Protein AF-A0A2N2IQH6-F1 (afdb_monomer_lite)

Sequence (170 aa):
MDRREFLQVALLSTAALKVAACTDATCDPDVEDCSARYPFFVASGTCTACGKCVPQCGKKAFHLPGGTNVVSIDFTRCTRCGSCFLACEAAGYHAVMEMQVPDGYMYEIDQELCQKCLNCHKVCTAVPEKAIVQTNLQRTRIDQVKCSHCGECVELSFCPFGAIHENRPG

Radius of gyration: 21.1 Å; chains: 1; bounding box: 79×45×35 Å

Structure (mmCIF, N/CA/C/O backbone):
data_AF-A0A2N2IQH6-F1
#
_entry.id   AF-A0A2N2IQH6-F1
#
loop_
_atom_site.group_PDB
_atom_site.id
_atom_site.type_symbol
_atom_site.label_atom_id
_atom_site.label_alt_id
_atom_site.label_comp_id
_atom_site.label_asym_id
_atom_site.label_entity_id
_atom_site.label_seq_id
_atom_site.pdbx_PDB_ins_code
_atom_site.Cartn_x
_atom_site.Cartn_y
_atom_site.Cartn_z
_atom_site.occupancy
_atom_site.B_iso_or_equiv
_atom_site.auth_seq_id
_atom_site.auth_comp_id
_atom_site.auth_asym_id
_atom_site.auth_atom_id
_atom_site.pdbx_PDB_model_num
ATOM 1 N N . MET A 1 1 ? -63.051 -31.547 0.510 1.00 40.06 1 MET A N 1
ATOM 2 C CA . MET A 1 1 ? -61.626 -31.556 0.135 1.00 40.06 1 MET A CA 1
ATOM 3 C C . MET A 1 1 ? -61.265 -30.155 -0.336 1.00 40.06 1 MET A C 1
ATOM 5 O O . MET A 1 1 ? -61.785 -29.750 -1.360 1.00 40.06 1 MET A O 1
ATOM 9 N N . ASP A 1 2 ? -60.490 -29.324 0.345 1.00 36.31 2 ASP A N 1
ATOM 10 C CA . ASP A 1 2 ? -60.203 -29.170 1.772 1.00 36.31 2 ASP A CA 1
ATOM 11 C C . ASP A 1 2 ? -59.856 -27.680 1.979 1.00 36.31 2 ASP A C 1
ATOM 13 O O . ASP A 1 2 ? -59.409 -27.010 1.052 1.00 36.31 2 ASP A O 1
ATOM 17 N N . ARG A 1 3 ? -60.155 -27.132 3.158 1.00 43.94 3 ARG A N 1
ATOM 18 C CA . ARG A 1 3 ? -60.256 -25.685 3.444 1.00 43.94 3 ARG A CA 1
ATOM 19 C C . ARG A 1 3 ? -58.994 -25.164 4.141 1.00 43.94 3 ARG A C 1
ATOM 21 O O . ARG A 1 3 ? -59.063 -24.387 5.091 1.00 43.94 3 ARG A O 1
ATOM 28 N N . ARG A 1 4 ? -57.841 -25.651 3.698 1.00 47.44 4 ARG A N 1
ATOM 29 C CA . ARG A 1 4 ? -56.493 -25.326 4.180 1.00 47.44 4 ARG A CA 1
ATOM 30 C C . ARG A 1 4 ? -55.657 -24.992 2.942 1.00 47.44 4 ARG A C 1
ATOM 32 O O . ARG A 1 4 ? -56.017 -25.453 1.872 1.00 47.44 4 ARG A O 1
ATOM 39 N N . GLU A 1 5 ? -54.606 -24.188 3.083 1.00 42.75 5 GLU A N 1
ATOM 40 C CA . GLU A 1 5 ? -53.707 -23.673 2.018 1.00 42.75 5 GLU A CA 1
ATOM 41 C C . GLU A 1 5 ? -53.996 -22.242 1.489 1.00 42.75 5 GLU A C 1
ATOM 43 O O . GLU A 1 5 ? -53.271 -21.759 0.629 1.00 42.75 5 GLU A O 1
ATOM 48 N N . PHE A 1 6 ? -54.969 -21.488 2.028 1.00 39.66 6 PHE A N 1
ATOM 49 C CA . PHE A 1 6 ? -55.187 -20.059 1.672 1.00 39.66 6 PHE A CA 1
ATOM 50 C C . PHE A 1 6 ? -54.562 -19.041 2.651 1.00 39.66 6 PHE A C 1
ATOM 52 O O . PHE A 1 6 ? -54.898 -17.859 2.619 1.00 39.66 6 PHE A O 1
ATOM 59 N N . LEU A 1 7 ? -53.645 -19.466 3.526 1.00 38.88 7 LEU A N 1
ATOM 60 C CA . LEU A 1 7 ? -53.054 -18.603 4.558 1.00 38.88 7 LEU A CA 1
ATOM 61 C C . LEU A 1 7 ? -51.521 -18.611 4.521 1.00 38.88 7 LEU A C 1
ATOM 63 O O . LEU A 1 7 ? -50.880 -18.946 5.506 1.00 38.88 7 LEU A O 1
ATOM 67 N N . GLN A 1 8 ? -50.924 -18.250 3.383 1.00 39.00 8 GLN A N 1
ATOM 68 C CA . GLN A 1 8 ? -49.495 -17.905 3.314 1.00 39.00 8 GLN A CA 1
ATOM 69 C C . GLN A 1 8 ? -49.159 -17.028 2.092 1.00 39.00 8 GLN A C 1
ATOM 71 O O . GLN A 1 8 ? -48.117 -17.162 1.464 1.00 39.00 8 GLN A O 1
ATOM 76 N N . VAL A 1 9 ? -50.034 -16.074 1.756 1.00 40.19 9 VAL A N 1
ATOM 77 C CA . VAL A 1 9 ? -49.697 -14.971 0.835 1.00 40.19 9 VAL A CA 1
ATOM 78 C C . VAL A 1 9 ? -49.329 -13.751 1.680 1.00 40.19 9 VAL A C 1
ATOM 80 O O . VAL A 1 9 ? -50.118 -12.826 1.835 1.00 40.19 9 VAL A O 1
ATOM 83 N N . ALA A 1 10 ? -48.158 -13.791 2.318 1.00 40.50 10 ALA A N 1
ATOM 84 C CA . ALA A 1 10 ? -47.643 -12.675 3.116 1.00 40.50 10 ALA A CA 1
ATOM 85 C C . ALA A 1 10 ? -46.107 -12.664 3.197 1.00 40.50 10 ALA A C 1
ATOM 87 O O . ALA A 1 10 ? -45.560 -12.425 4.262 1.00 40.50 10 ALA A O 1
ATOM 88 N N . LEU A 1 11 ? -45.391 -12.942 2.104 1.00 37.47 11 LEU A N 1
ATOM 89 C CA . LEU A 1 11 ? -43.923 -12.831 2.068 1.00 37.47 11 LEU A CA 1
ATOM 90 C C . LEU A 1 11 ? -43.432 -12.381 0.681 1.00 37.47 11 LEU A C 1
ATOM 92 O O . LEU A 1 11 ? -42.623 -13.043 0.046 1.00 37.47 11 LEU A O 1
ATOM 96 N N . LEU A 1 12 ? -43.935 -11.250 0.184 1.00 43.25 12 LEU A N 1
ATOM 97 C CA . LEU A 1 12 ? -43.371 -10.582 -0.994 1.00 43.25 12 LEU A CA 1
ATOM 98 C C . LEU A 1 12 ? -43.363 -9.069 -0.780 1.00 43.25 12 LEU A C 1
ATOM 100 O O . LEU A 1 12 ? -44.239 -8.361 -1.266 1.00 43.25 12 LEU A O 1
ATOM 104 N N . SER A 1 13 ? -42.364 -8.598 -0.031 1.00 42.38 13 SER A N 1
ATOM 105 C CA . SER A 1 13 ? -41.792 -7.247 -0.162 1.00 42.38 13 SER A CA 1
ATOM 106 C C . SER A 1 13 ? -40.622 -7.025 0.804 1.00 42.38 13 SER A C 1
ATOM 108 O O . SER A 1 13 ? -40.520 -5.996 1.463 1.00 42.38 13 SER A O 1
ATOM 110 N N . THR A 1 14 ? -39.659 -7.948 0.851 1.00 41.50 14 THR A N 1
ATOM 111 C CA . THR A 1 14 ? -38.297 -7.561 1.239 1.00 41.50 14 THR A CA 1
ATOM 112 C C . THR A 1 14 ? -37.604 -6.977 0.013 1.00 41.50 14 THR A C 1
ATOM 114 O O . THR A 1 14 ? -36.778 -7.604 -0.644 1.00 41.50 14 THR A O 1
ATOM 117 N N . ALA A 1 15 ? -37.902 -5.709 -0.266 1.00 40.00 15 ALA A N 1
ATOM 118 C CA . ALA A 1 15 ? -36.989 -4.818 -0.978 1.00 40.00 15 ALA A CA 1
ATOM 119 C C . ALA A 1 15 ? -35.743 -4.533 -0.104 1.00 40.00 15 ALA A C 1
ATOM 121 O O . ALA A 1 15 ? -35.401 -3.391 0.172 1.00 40.00 15 ALA A O 1
ATOM 122 N N . ALA A 1 16 ? -35.091 -5.599 0.367 1.00 42.81 16 ALA A N 1
ATOM 123 C CA . ALA A 1 16 ? -33.827 -5.603 1.101 1.00 42.81 16 ALA A CA 1
ATOM 124 C C . ALA A 1 16 ? -32.709 -6.246 0.259 1.00 42.81 16 ALA A C 1
ATOM 126 O O . ALA A 1 16 ? -31.639 -6.585 0.755 1.00 42.81 16 ALA A O 1
ATOM 127 N N . LEU A 1 17 ? -32.950 -6.424 -1.039 1.00 39.78 17 LEU A N 1
ATOM 128 C CA . LEU A 1 17 ? -31.979 -6.972 -1.967 1.00 39.78 17 LEU A CA 1
ATOM 129 C C . LEU A 1 17 ? -31.119 -5.824 -2.516 1.00 39.78 17 LEU A C 1
ATOM 131 O O . LEU A 1 17 ? -31.460 -5.280 -3.563 1.00 39.78 17 LEU A O 1
ATOM 135 N N . LYS A 1 18 ? -30.063 -5.437 -1.773 1.00 37.62 18 LYS A N 1
ATOM 136 C CA . LYS A 1 18 ? -28.740 -4.967 -2.282 1.00 37.62 18 LYS A CA 1
ATOM 137 C C . LYS A 1 18 ? -27.859 -4.145 -1.325 1.00 37.62 18 LYS A C 1
ATOM 139 O O . LYS A 1 18 ? -26.838 -3.638 -1.773 1.00 37.62 18 LYS A O 1
ATOM 144 N N . VAL A 1 19 ? -28.148 -4.050 -0.027 1.00 37.28 19 VAL A N 1
ATOM 145 C CA . VAL A 1 19 ? -27.192 -3.423 0.914 1.00 37.28 19 VAL A CA 1
ATOM 146 C C . VAL A 1 19 ? -27.070 -4.246 2.193 1.00 37.28 19 VAL A C 1
ATOM 148 O O . VAL A 1 19 ? -27.442 -3.817 3.275 1.00 37.28 19 VAL A O 1
ATOM 151 N N . ALA A 1 20 ? -26.545 -5.458 2.050 1.00 42.62 20 ALA A N 1
ATOM 152 C CA . ALA A 1 20 ? -25.904 -6.179 3.145 1.00 42.62 20 ALA A CA 1
ATOM 153 C C . ALA A 1 20 ? -24.406 -6.271 2.824 1.00 42.62 20 ALA A C 1
ATOM 155 O O . ALA A 1 20 ? -23.847 -7.347 2.655 1.00 42.62 20 ALA A O 1
ATOM 156 N N . ALA A 1 21 ? -23.762 -5.116 2.645 1.00 40.97 21 ALA A N 1
ATOM 157 C CA . ALA A 1 21 ? -22.310 -5.045 2.644 1.00 40.97 21 ALA A CA 1
ATOM 158 C C . ALA A 1 21 ? -21.848 -5.193 4.102 1.00 40.97 21 ALA A C 1
ATOM 160 O O . ALA A 1 21 ? -21.793 -4.223 4.853 1.00 40.97 21 ALA A O 1
ATOM 161 N N . CYS A 1 22 ? -21.640 -6.453 4.494 1.00 47.06 2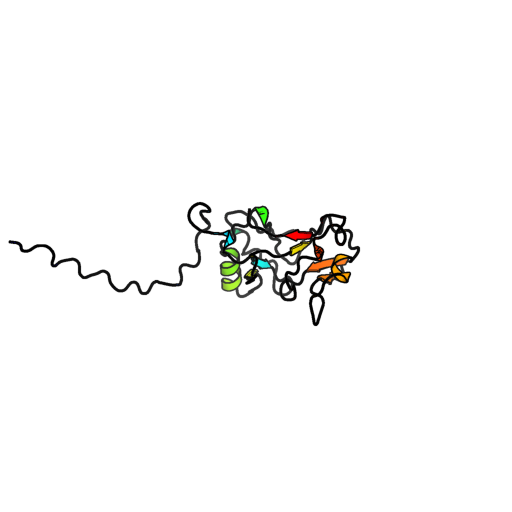2 CYS A N 1
ATOM 162 C CA . CYS A 1 22 ? -20.713 -6.918 5.526 1.00 47.06 22 CYS A CA 1
ATOM 163 C C . CYS A 1 22 ? -20.527 -5.999 6.752 1.00 47.06 22 CYS A C 1
ATOM 165 O O . CYS A 1 22 ? -19.499 -5.343 6.918 1.00 47.06 22 CYS A O 1
ATOM 167 N N . THR A 1 23 ? -21.496 -6.015 7.669 1.00 45.88 23 THR A N 1
ATOM 168 C CA . THR A 1 23 ? -21.323 -5.451 9.020 1.00 45.88 23 THR A CA 1
ATOM 169 C C . THR A 1 23 ? -20.577 -6.371 9.976 1.00 45.88 23 THR A C 1
ATOM 171 O O . THR A 1 23 ? -20.202 -5.928 11.061 1.00 45.88 23 THR A O 1
ATOM 174 N N . ASP A 1 24 ? -20.319 -7.623 9.607 1.00 47.91 24 ASP A N 1
ATOM 175 C CA . ASP A 1 24 ? -19.881 -8.592 10.599 1.00 47.91 24 ASP A CA 1
ATOM 176 C C . ASP A 1 24 ? -18.369 -8.810 10.538 1.00 47.91 24 ASP A C 1
ATOM 178 O O . ASP A 1 24 ? -17.772 -9.110 9.504 1.00 47.91 24 ASP A O 1
ATOM 182 N N . ALA A 1 25 ? -17.741 -8.703 11.709 1.00 49.84 25 ALA A N 1
ATOM 183 C CA . ALA A 1 25 ? -16.350 -9.056 11.990 1.00 49.84 25 ALA A CA 1
ATOM 184 C C . ALA A 1 25 ? -16.018 -10.550 11.735 1.00 49.84 25 ALA A C 1
ATOM 186 O O . ALA A 1 25 ? -14.934 -11.023 12.086 1.00 49.84 25 ALA A O 1
ATOM 187 N N . THR A 1 26 ? -16.944 -11.285 11.124 1.00 49.06 26 THR A N 1
ATOM 188 C CA . THR A 1 26 ? -16.908 -12.696 10.758 1.00 49.06 26 THR A CA 1
ATOM 189 C C . THR A 1 26 ? -17.047 -12.813 9.236 1.00 49.06 26 THR A C 1
ATOM 191 O O . THR A 1 26 ? -18.088 -13.217 8.733 1.00 49.06 26 THR A O 1
ATOM 194 N N . CYS A 1 27 ? -16.007 -12.439 8.479 1.00 54.06 27 CYS A N 1
ATOM 195 C CA . CYS A 1 27 ? -15.844 -13.025 7.138 1.00 54.06 27 CYS A CA 1
ATOM 196 C C . CYS A 1 27 ? -15.636 -14.523 7.396 1.00 54.06 27 CYS A C 1
ATOM 198 O O . CYS A 1 27 ? -14.652 -14.877 8.054 1.00 54.06 27 CYS A O 1
ATOM 200 N N . ASP A 1 28 ? -16.599 -15.350 6.997 1.00 51.56 28 ASP A N 1
ATOM 201 C CA . ASP A 1 28 ? -16.482 -16.804 7.022 1.00 51.56 28 ASP A CA 1
ATOM 202 C C . ASP A 1 28 ? -15.864 -17.238 5.680 1.00 51.56 28 ASP A C 1
ATOM 204 O O . ASP A 1 28 ? -16.551 -17.178 4.654 1.00 51.56 28 ASP A O 1
ATOM 208 N N . PRO A 1 29 ? -14.567 -17.602 5.653 1.00 50.66 29 PRO A N 1
ATOM 209 C CA . PRO A 1 29 ? -13.875 -17.966 4.420 1.00 50.66 29 PRO A CA 1
ATOM 210 C C . PRO A 1 29 ? -14.405 -19.268 3.798 1.00 50.66 29 PRO A C 1
ATOM 212 O O . PRO A 1 29 ? -14.090 -19.541 2.642 1.00 50.66 29 PRO A O 1
ATOM 215 N N . ASP A 1 30 ? -15.208 -20.052 4.530 1.00 46.78 30 ASP A N 1
ATOM 216 C CA . ASP A 1 30 ? -15.838 -21.280 4.035 1.00 46.78 30 ASP A CA 1
ATOM 217 C C . ASP A 1 30 ? -17.203 -21.016 3.361 1.00 46.78 30 ASP A C 1
ATOM 219 O O . ASP A 1 30 ? -17.755 -21.905 2.708 1.00 46.78 30 ASP A O 1
ATOM 223 N N . VAL A 1 31 ? -17.761 -19.802 3.499 1.00 48.94 31 VAL A N 1
ATOM 224 C CA . VAL A 1 31 ? -19.114 -19.443 3.022 1.00 48.94 31 VAL A CA 1
ATOM 225 C C . VAL A 1 31 ? -19.100 -18.295 2.009 1.00 48.94 31 VAL A C 1
ATOM 227 O O . VAL A 1 31 ? -19.931 -18.279 1.099 1.00 48.94 31 VAL A O 1
ATOM 230 N N . GLU A 1 32 ? -18.162 -17.351 2.113 1.00 54.12 32 GLU A N 1
ATOM 231 C CA . GLU A 1 32 ? -18.045 -16.222 1.186 1.00 54.12 32 GLU A CA 1
ATOM 232 C C . GLU A 1 32 ? -16.641 -16.117 0.589 1.00 54.12 32 GLU A C 1
ATOM 234 O O . GLU A 1 32 ? -15.632 -16.239 1.282 1.00 54.12 32 GLU A O 1
ATOM 239 N N . ASP A 1 33 ? -16.574 -15.798 -0.705 1.00 56.81 33 ASP A N 1
ATOM 240 C CA . ASP A 1 33 ? -15.311 -15.494 -1.368 1.00 56.81 33 ASP A CA 1
ATOM 241 C C . ASP A 1 33 ? -14.788 -14.115 -0.920 1.00 56.81 33 ASP A C 1
ATOM 243 O O . ASP A 1 33 ? -14.975 -13.092 -1.585 1.00 56.81 33 ASP A O 1
ATOM 247 N N . CYS A 1 34 ? -14.125 -14.069 0.240 1.00 55.53 34 CYS A N 1
ATOM 248 C CA . CYS A 1 34 ? -13.449 -12.865 0.732 1.00 55.53 34 CYS A CA 1
ATOM 249 C C . CYS A 1 34 ? -12.286 -12.444 -0.210 1.00 55.53 34 CYS A C 1
ATOM 251 O O . CYS A 1 34 ? -11.800 -11.315 -0.100 1.00 55.53 34 CYS A O 1
ATOM 253 N N . SER A 1 35 ? -11.860 -13.294 -1.163 1.00 53.94 35 SER A N 1
ATOM 254 C CA . SER A 1 35 ? -10.864 -12.959 -2.194 1.00 53.94 35 SER A CA 1
ATOM 255 C C . SER A 1 35 ? -11.452 -12.168 -3.371 1.00 53.94 35 SER A C 1
ATOM 257 O O . SER A 1 35 ? -10.738 -11.370 -3.978 1.00 53.94 35 SER A O 1
ATOM 259 N N . ALA A 1 36 ? -12.768 -12.254 -3.596 1.00 55.91 36 ALA A N 1
ATOM 260 C CA . ALA A 1 36 ? -13.504 -11.373 -4.506 1.00 55.91 36 ALA A CA 1
ATOM 261 C C . ALA A 1 36 ? -13.700 -9.948 -3.951 1.00 55.91 36 ALA A C 1
ATOM 263 O O . ALA A 1 36 ? -14.238 -9.080 -4.643 1.00 55.91 36 ALA A O 1
ATOM 264 N N . ARG A 1 37 ? -13.292 -9.686 -2.700 1.00 70.38 37 ARG A N 1
ATOM 265 C CA . ARG A 1 37 ? -13.403 -8.361 -2.080 1.00 70.38 37 ARG A CA 1
ATOM 266 C C . ARG A 1 37 ? -12.198 -7.489 -2.388 1.00 70.38 37 ARG A C 1
ATOM 268 O O . ARG A 1 37 ? -11.045 -7.935 -2.406 1.00 70.38 37 ARG A O 1
ATOM 275 N N . TYR A 1 38 ? -12.487 -6.208 -2.559 1.00 76.06 38 TYR A N 1
ATOM 276 C CA . TYR A 1 38 ? -11.496 -5.199 -2.869 1.00 76.06 38 TYR A CA 1
ATOM 277 C C . TYR A 1 38 ? -10.521 -4.990 -1.699 1.00 76.06 38 TYR A C 1
ATOM 279 O O . TYR A 1 38 ? -10.918 -5.000 -0.528 1.00 76.06 38 TYR A O 1
ATOM 287 N N . PRO A 1 39 ? -9.218 -4.834 -1.975 1.00 83.44 39 PRO A N 1
ATOM 288 C CA . PRO A 1 39 ? -8.256 -4.467 -0.955 1.00 83.44 39 PRO A CA 1
ATOM 289 C C . PRO A 1 39 ? -8.489 -3.029 -0.468 1.00 83.44 39 PRO A C 1
ATOM 291 O O . PRO A 1 39 ? -8.930 -2.153 -1.213 1.00 83.44 39 PRO A O 1
ATOM 294 N N . PHE A 1 40 ? -8.134 -2.784 0.793 1.00 87.00 40 PHE A N 1
ATOM 295 C CA . PHE A 1 40 ? -8.215 -1.465 1.419 1.00 87.00 40 PHE A CA 1
ATOM 296 C C . PHE A 1 40 ? -6.826 -0.862 1.579 1.00 87.00 40 PHE A C 1
ATOM 298 O O . PHE A 1 40 ? -5.889 -1.573 1.938 1.00 87.00 40 PHE A O 1
ATOM 305 N N . PHE A 1 41 ? -6.689 0.447 1.393 1.00 87.25 41 PHE A N 1
ATOM 306 C CA . PHE A 1 41 ? -5.467 1.165 1.754 1.00 87.25 41 PHE A CA 1
ATOM 307 C C . PHE A 1 41 ? -5.771 2.420 2.563 1.00 87.25 41 PHE A C 1
ATOM 309 O O . PHE A 1 41 ? -6.882 2.949 2.529 1.00 87.25 41 PHE A O 1
ATOM 316 N N . VAL A 1 42 ? -4.772 2.902 3.305 1.00 88.50 42 VAL A N 1
ATOM 317 C CA . VAL A 1 42 ? -4.884 4.145 4.075 1.00 88.50 42 VAL A CA 1
ATOM 318 C C . VAL A 1 42 ? -4.158 5.268 3.346 1.00 88.50 42 VAL A C 1
ATOM 320 O O . VAL A 1 42 ? -2.931 5.267 3.228 1.00 88.50 42 VAL A O 1
ATOM 323 N N . ALA A 1 43 ? -4.910 6.262 2.887 1.00 85.31 43 ALA A N 1
ATOM 324 C CA . ALA A 1 43 ? -4.366 7.466 2.288 1.00 85.31 43 ALA A CA 1
ATOM 325 C C . ALA A 1 43 ? -3.705 8.340 3.364 1.00 85.31 43 ALA A C 1
ATOM 327 O O . ALA A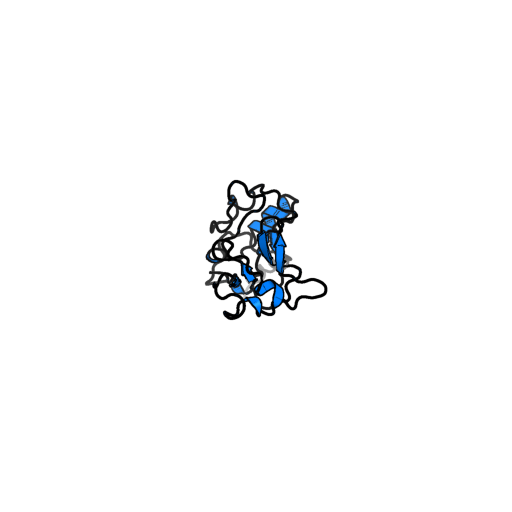 1 43 ? -4.365 8.942 4.212 1.00 85.31 43 ALA A O 1
ATOM 328 N N . SER A 1 44 ? -2.376 8.461 3.322 1.00 80.19 44 SER A N 1
ATOM 329 C CA . SER A 1 44 ? -1.633 9.256 4.310 1.00 80.19 44 SER A CA 1
ATOM 330 C C . SER A 1 44 ? -1.914 10.761 4.248 1.00 80.19 44 SER A C 1
ATOM 332 O O . SER A 1 44 ? -1.554 11.468 5.180 1.00 80.19 44 SER A O 1
ATOM 334 N N . GLY A 1 45 ? -2.502 11.260 3.155 1.00 80.44 45 GLY A N 1
ATOM 335 C CA . GLY A 1 45 ? -2.851 12.677 3.001 1.00 80.44 45 GLY A CA 1
ATOM 336 C C . GLY A 1 45 ? -4.126 13.090 3.743 1.00 80.44 45 GLY A C 1
ATOM 337 O O . GLY A 1 45 ? -4.245 14.244 4.138 1.00 80.44 45 GLY A O 1
ATOM 338 N N . THR A 1 46 ? -5.058 12.158 3.954 1.00 85.06 46 THR A N 1
ATOM 339 C CA . THR A 1 46 ? -6.351 12.405 4.619 1.00 85.06 46 THR A CA 1
ATOM 340 C C . THR A 1 46 ? -6.451 11.725 5.984 1.00 85.06 46 THR A C 1
ATOM 342 O O . THR A 1 46 ? -7.300 12.080 6.801 1.00 85.06 46 THR A O 1
ATOM 345 N N . CYS A 1 47 ? -5.575 10.758 6.273 1.00 89.44 47 CYS A N 1
ATOM 346 C CA . CYS A 1 47 ? -5.538 10.096 7.568 1.00 89.44 47 CYS A CA 1
ATOM 347 C C . CYS A 1 47 ? -5.095 11.061 8.675 1.00 89.44 47 CYS A C 1
ATOM 349 O O . CYS A 1 47 ? -4.025 11.658 8.619 1.00 89.44 47 CYS A O 1
ATOM 351 N N . THR A 1 48 ? -5.906 11.157 9.726 1.00 88.12 48 THR A N 1
ATOM 352 C CA . THR A 1 48 ? -5.631 11.972 10.918 1.00 88.12 48 THR A CA 1
ATOM 353 C C . THR A 1 48 ? -5.021 11.172 12.066 1.00 88.12 48 THR A C 1
ATOM 355 O O . THR A 1 48 ? -4.928 11.681 13.179 1.00 88.12 48 THR A O 1
ATOM 358 N N . ALA A 1 49 ? -4.662 9.902 11.837 1.00 88.50 49 ALA A N 1
ATOM 359 C CA . ALA A 1 49 ? -4.201 8.988 12.885 1.00 88.50 49 ALA A CA 1
ATOM 360 C C . ALA A 1 49 ? -5.165 8.867 14.091 1.00 88.50 49 ALA A C 1
ATOM 362 O O . ALA A 1 49 ? -4.752 8.505 15.188 1.00 88.50 49 ALA A O 1
ATOM 363 N N . CYS A 1 50 ? -6.473 9.106 13.904 1.00 89.31 50 CYS A N 1
ATOM 364 C CA . CYS A 1 50 ? -7.455 9.077 14.999 1.00 89.31 50 CYS A CA 1
ATOM 365 C C . CYS A 1 50 ? -7.680 7.687 15.625 1.00 89.31 50 CYS A C 1
ATOM 367 O O . CYS A 1 50 ? -8.334 7.577 16.659 1.00 89.31 50 CYS A O 1
ATOM 369 N N . GLY A 1 51 ? -7.207 6.617 14.978 1.00 87.75 51 GLY A N 1
ATOM 370 C CA . GLY A 1 51 ? -7.273 5.250 15.499 1.00 87.75 51 GLY A CA 1
ATOM 371 C C . GLY A 1 51 ? -8.667 4.610 15.520 1.00 87.75 51 GLY A C 1
ATOM 372 O O . GLY A 1 51 ? -8.782 3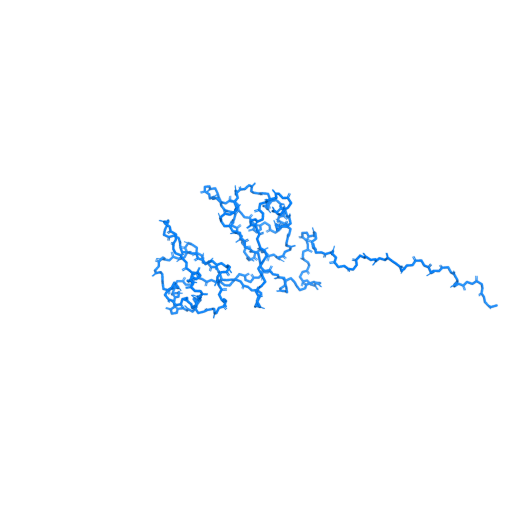.465 15.939 1.00 87.75 51 GLY A O 1
ATOM 373 N N . LYS A 1 52 ? -9.725 5.278 15.034 1.00 88.62 52 LYS A N 1
ATOM 374 C CA . LYS A 1 52 ? -11.110 4.757 15.074 1.00 88.62 52 LYS A CA 1
ATOM 375 C C . LYS A 1 52 ? -11.313 3.434 14.321 1.00 88.62 52 LYS A C 1
ATOM 377 O O . LYS A 1 52 ? -12.199 2.669 14.683 1.00 88.62 52 LYS A O 1
ATOM 382 N N . CYS A 1 53 ? -10.497 3.143 13.307 1.00 88.75 53 CYS A N 1
ATOM 383 C CA . CYS A 1 53 ? -10.543 1.880 12.562 1.00 88.75 53 CYS A CA 1
ATOM 384 C C . CYS A 1 53 ? -9.912 0.693 13.316 1.00 88.75 53 CYS A C 1
ATOM 386 O O . CYS A 1 53 ? -10.278 -0.449 13.052 1.00 88.75 53 CYS A O 1
ATOM 388 N N . VAL A 1 54 ? -9.008 0.944 14.271 1.00 88.88 54 VAL A N 1
ATOM 389 C CA . VAL A 1 54 ? -8.291 -0.094 15.032 1.00 88.88 54 VAL A CA 1
ATOM 390 C C . VAL A 1 54 ? -9.240 -0.986 15.849 1.00 88.88 54 VAL A C 1
ATOM 392 O O . VAL A 1 54 ? -9.192 -2.201 15.657 1.00 88.88 54 VAL A O 1
ATOM 395 N N . PRO A 1 55 ? -10.143 -0.454 16.704 1.00 87.88 55 PRO A N 1
ATOM 396 C CA . PRO A 1 55 ? -11.047 -1.294 17.497 1.00 87.88 55 PRO A CA 1
ATOM 397 C C . PRO A 1 55 ? -12.122 -2.002 16.661 1.00 87.88 55 PRO A C 1
ATOM 399 O O . PRO A 1 55 ? -12.709 -2.969 17.129 1.00 87.88 55 PRO A O 1
ATOM 402 N N . GLN A 1 56 ? -12.377 -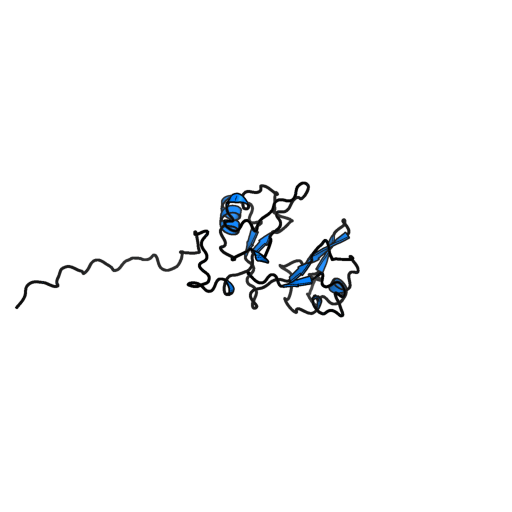1.540 15.434 1.00 86.62 56 GLN A N 1
ATOM 403 C CA . GLN A 1 56 ? -13.376 -2.129 14.534 1.00 86.62 56 GLN A CA 1
ATOM 404 C C . GLN A 1 56 ? -12.842 -3.364 13.801 1.00 86.62 56 GLN A C 1
ATOM 406 O O . GLN A 1 56 ? -13.608 -4.171 13.281 1.00 86.62 56 GLN A O 1
ATOM 411 N N . CYS A 1 57 ? -11.520 -3.535 13.749 1.00 86.44 57 CYS A N 1
ATOM 412 C CA . CYS A 1 57 ? -10.915 -4.684 13.100 1.00 86.44 57 CYS A CA 1
ATOM 413 C C . CYS A 1 57 ? -10.878 -5.891 14.051 1.00 86.44 57 CYS A C 1
ATOM 415 O O . CYS A 1 57 ? -9.956 -6.029 14.856 1.00 86.44 57 CYS A O 1
ATOM 417 N N . GLY A 1 58 ? -11.830 -6.819 13.908 1.00 80.94 58 GLY A N 1
ATOM 418 C CA . GLY A 1 58 ? -11.879 -8.052 14.713 1.00 80.94 58 GLY A CA 1
ATOM 419 C C . GLY A 1 58 ? -10.624 -8.933 14.599 1.00 80.94 58 GLY A C 1
ATOM 420 O O . GLY A 1 58 ? -10.240 -9.599 15.559 1.00 80.94 58 GLY A O 1
ATOM 421 N N . LYS A 1 59 ? -9.925 -8.883 13.457 1.00 85.06 59 LYS A N 1
ATOM 422 C CA . LYS A 1 59 ? -8.654 -9.596 13.216 1.00 85.06 59 LYS A CA 1
ATOM 423 C C . LYS A 1 59 ? -7.408 -8.820 13.662 1.00 85.06 59 LYS A C 1
ATOM 425 O O . LYS A 1 59 ? -6.294 -9.329 13.550 1.00 85.06 59 LYS A O 1
ATOM 430 N N . LYS A 1 60 ? -7.580 -7.599 14.188 1.00 86.12 60 LYS A N 1
ATOM 431 C CA . LYS A 1 60 ? -6.493 -6.721 14.657 1.00 86.12 60 LYS A CA 1
ATOM 432 C C . LYS A 1 60 ? -5.411 -6.480 13.590 1.00 86.12 60 LYS A C 1
ATOM 434 O O . LYS A 1 60 ? -4.222 -6.449 13.903 1.00 86.12 60 LYS A O 1
ATOM 439 N N . ALA A 1 61 ? -5.828 -6.345 12.330 1.00 87.25 61 ALA A N 1
ATOM 440 C CA . ALA A 1 61 ? -4.951 -6.045 11.200 1.00 87.25 61 ALA A CA 1
ATOM 441 C C . ALA A 1 61 ? -4.494 -4.576 11.184 1.00 87.25 61 ALA A C 1
ATOM 443 O O . ALA A 1 61 ? -3.421 -4.275 10.681 1.00 87.25 61 ALA A O 1
ATOM 444 N N . PHE A 1 62 ? -5.285 -3.656 11.741 1.00 87.69 62 PHE A N 1
ATOM 445 C CA . PHE A 1 62 ? -4.954 -2.231 11.774 1.00 87.69 62 PHE A CA 1
ATOM 446 C C . PHE A 1 62 ? -4.124 -1.893 13.012 1.00 87.69 62 PHE A C 1
ATOM 448 O O . PHE A 1 62 ? -4.546 -2.180 14.133 1.00 87.69 62 PHE A O 1
ATOM 455 N N . HIS A 1 63 ? -2.992 -1.219 12.812 1.00 87.50 63 HIS A N 1
ATOM 456 C CA . HIS A 1 63 ? -2.109 -0.755 13.881 1.00 87.50 63 HIS A CA 1
ATOM 457 C C . HIS A 1 63 ? -1.890 0.743 13.762 1.00 87.50 63 HIS A C 1
ATOM 459 O O . HIS A 1 63 ? -1.728 1.273 12.666 1.00 87.50 63 HIS A O 1
ATOM 465 N N . LEU A 1 64 ? -1.858 1.435 14.896 1.00 85.25 64 LEU A N 1
ATOM 466 C CA . LEU A 1 64 ? -1.463 2.836 14.950 1.00 85.25 64 LEU A CA 1
ATOM 467 C C . LEU A 1 64 ? -0.048 2.923 15.542 1.00 85.25 64 LEU A C 1
ATOM 469 O O . LEU A 1 64 ? 0.086 2.989 16.766 1.00 85.25 64 LEU A O 1
ATOM 473 N N . PRO A 1 65 ? 1.014 2.873 14.714 1.00 72.94 65 PRO A N 1
ATOM 474 C CA . PRO A 1 65 ? 2.371 2.980 15.221 1.00 72.94 65 PRO A CA 1
ATOM 475 C C . PRO A 1 65 ? 2.592 4.366 15.836 1.00 72.94 65 PRO A C 1
ATOM 477 O O . PRO A 1 65 ? 2.314 5.395 15.210 1.00 72.94 65 PRO A O 1
ATOM 480 N N . GLY A 1 66 ? 3.097 4.392 17.071 1.00 69.31 66 GLY A N 1
ATOM 481 C CA . GLY A 1 66 ? 3.405 5.630 17.785 1.00 69.31 66 GLY A CA 1
ATOM 482 C C . GLY A 1 66 ? 4.359 6.516 16.979 1.00 69.31 66 GLY A C 1
ATOM 483 O O . GLY A 1 66 ? 5.361 6.040 16.451 1.00 69.31 66 GLY A O 1
ATOM 484 N N . GLY A 1 67 ? 4.033 7.805 16.859 1.00 64.81 67 GLY A N 1
ATOM 485 C CA . GLY A 1 67 ? 4.842 8.770 16.104 1.00 64.81 67 GLY A CA 1
ATOM 486 C C . GLY A 1 67 ? 4.602 8.781 14.589 1.00 64.81 67 GLY A C 1
ATOM 487 O O . GLY A 1 67 ? 5.358 9.425 13.862 1.00 64.81 67 GLY A O 1
ATOM 488 N N . THR A 1 68 ? 3.564 8.101 14.092 1.00 68.56 68 THR A N 1
ATOM 489 C CA . THR A 1 68 ? 3.154 8.173 12.682 1.00 68.56 68 THR A CA 1
ATOM 490 C C . THR A 1 68 ? 1.797 8.858 12.522 1.00 68.56 68 THR A C 1
ATOM 492 O O . THR A 1 68 ? 0.924 8.749 13.376 1.00 68.56 68 THR A O 1
ATOM 495 N N . ASN A 1 69 ? 1.609 9.546 11.392 1.00 77.69 69 ASN A N 1
ATOM 496 C CA . ASN A 1 69 ? 0.343 10.209 11.050 1.00 77.69 69 ASN A CA 1
ATOM 497 C C . ASN A 1 69 ? -0.600 9.299 10.243 1.00 77.69 69 ASN A C 1
ATOM 499 O O . ASN A 1 69 ? -1.571 9.773 9.663 1.00 77.69 69 ASN A O 1
ATOM 503 N N . VAL A 1 70 ? -0.305 8.001 10.144 1.00 83.56 70 VAL A N 1
ATOM 504 C CA . VAL A 1 70 ? -1.082 7.067 9.327 1.00 83.56 70 VAL A CA 1
ATOM 505 C C . VAL A 1 70 ? -1.197 5.721 10.026 1.00 83.56 70 VAL A C 1
ATOM 507 O O . VAL A 1 70 ? -0.240 5.237 10.621 1.00 83.56 70 VAL A O 1
ATOM 510 N N . VAL A 1 71 ? -2.378 5.118 9.944 1.00 87.38 71 VAL A N 1
ATOM 511 C CA . VAL A 1 71 ? -2.622 3.756 10.428 1.00 87.38 71 VAL A CA 1
ATOM 512 C C . VAL A 1 71 ? -2.004 2.769 9.433 1.00 87.38 71 VAL A C 1
ATOM 514 O O . VAL A 1 71 ? -2.188 2.931 8.227 1.00 87.38 71 VAL A O 1
ATOM 517 N N . SER A 1 72 ? -1.271 1.765 9.913 1.00 85.25 72 SER A N 1
ATOM 518 C CA . SER A 1 72 ? -0.758 0.670 9.085 1.00 85.25 72 SER A CA 1
ATOM 519 C C . SER A 1 72 ? -1.735 -0.505 9.062 1.00 85.25 72 SER A C 1
ATOM 521 O O . SER A 1 72 ? -2.481 -0.729 10.018 1.00 85.25 72 SER A O 1
ATOM 523 N N . ILE A 1 73 ? -1.739 -1.249 7.957 1.00 86.88 73 ILE A N 1
ATOM 524 C CA . ILE A 1 73 ? -2.568 -2.440 7.766 1.00 86.88 73 ILE A CA 1
ATOM 525 C C . ILE A 1 73 ? -1.638 -3.640 7.628 1.00 86.88 73 ILE A C 1
ATOM 527 O O . ILE A 1 73 ? -0.698 -3.612 6.845 1.00 86.88 73 ILE A O 1
ATOM 531 N N . ASP A 1 74 ? -1.916 -4.694 8.382 1.00 85.81 74 ASP A N 1
ATOM 532 C CA . ASP A 1 74 ? -1.328 -6.012 8.193 1.00 85.81 74 ASP A CA 1
ATOM 533 C C . ASP A 1 74 ? -2.245 -6.852 7.300 1.00 85.81 74 ASP A C 1
ATOM 535 O O . ASP A 1 74 ? -3.284 -7.362 7.735 1.00 85.81 74 ASP A O 1
ATOM 539 N N . PHE A 1 75 ? -1.868 -6.977 6.032 1.00 79.31 75 PHE A N 1
ATOM 540 C CA . PHE A 1 75 ? -2.681 -7.658 5.029 1.00 79.31 75 PHE A CA 1
ATOM 541 C C . PHE A 1 75 ? -2.755 -9.169 5.220 1.00 79.31 75 PHE A C 1
ATOM 543 O O . PHE A 1 75 ? -3.767 -9.757 4.852 1.00 79.31 75 PHE A O 1
ATOM 550 N N . THR A 1 76 ? -1.777 -9.773 5.900 1.00 79.31 76 THR A N 1
ATOM 551 C CA . THR A 1 76 ? -1.792 -11.214 6.209 1.00 79.31 76 THR A CA 1
ATOM 552 C C . THR A 1 76 ? -2.929 -11.593 7.156 1.00 79.31 76 THR A C 1
ATOM 554 O O . THR A 1 76 ? -3.380 -12.731 7.176 1.00 79.31 76 THR A O 1
ATOM 557 N N . ARG A 1 77 ? -3.427 -10.628 7.940 1.00 82.44 77 ARG A N 1
ATOM 558 C CA . ARG A 1 77 ? -4.568 -10.803 8.852 1.00 82.44 77 ARG A CA 1
ATOM 559 C C . ARG A 1 77 ? -5.848 -10.148 8.345 1.00 82.44 77 ARG A C 1
ATOM 561 O O . ARG A 1 77 ? -6.890 -10.240 8.998 1.00 82.44 77 ARG A O 1
ATOM 568 N N . CYS A 1 78 ? -5.780 -9.428 7.231 1.00 84.25 78 CYS A N 1
ATOM 569 C CA . CYS A 1 78 ? -6.899 -8.664 6.713 1.00 84.25 78 CYS A CA 1
ATOM 570 C C . CYS A 1 78 ? -7.822 -9.566 5.889 1.00 84.25 78 CYS A C 1
ATOM 572 O O . CYS A 1 78 ? -7.501 -9.941 4.768 1.00 84.25 78 CYS A O 1
ATOM 574 N N . THR A 1 79 ? -9.021 -9.825 6.406 1.00 80.31 79 THR A N 1
ATOM 575 C CA . THR A 1 79 ? -10.078 -10.564 5.690 1.00 80.31 79 THR A CA 1
ATOM 576 C C . THR A 1 79 ? -10.901 -9.686 4.746 1.00 80.31 79 THR A C 1
ATOM 578 O O . THR A 1 79 ? -11.928 -10.121 4.235 1.00 80.31 79 THR A O 1
ATOM 581 N N . ARG A 1 80 ? -10.501 -8.420 4.556 1.00 82.94 80 ARG A N 1
ATOM 582 C CA . ARG A 1 80 ? -11.183 -7.450 3.680 1.00 82.94 80 ARG A CA 1
ATOM 583 C C . ARG A 1 80 ? -12.683 -7.309 3.979 1.00 82.94 80 ARG A C 1
ATOM 585 O O . ARG A 1 80 ? -13.507 -7.179 3.084 1.00 82.94 80 ARG A O 1
ATOM 592 N N . CYS A 1 81 ? -13.047 -7.304 5.262 1.00 81.06 81 CYS A N 1
ATOM 593 C CA . CYS A 1 81 ? -14.441 -7.179 5.703 1.00 81.06 81 CYS A CA 1
ATOM 594 C C . CYS A 1 81 ? -15.037 -5.767 5.558 1.00 81.06 81 CYS A C 1
ATOM 596 O O . CYS A 1 81 ? -16.239 -5.609 5.712 1.00 81.06 81 CYS A O 1
ATOM 598 N N . GLY A 1 82 ? -14.225 -4.730 5.325 1.00 82.62 82 GLY A N 1
ATOM 599 C CA . GLY A 1 82 ? -14.708 -3.357 5.129 1.00 82.62 82 GLY A CA 1
ATOM 600 C C . GLY A 1 82 ? -15.158 -2.607 6.391 1.00 82.62 82 GLY A C 1
ATOM 601 O O . GLY A 1 82 ? -15.416 -1.408 6.321 1.00 82.62 82 GLY A O 1
ATOM 602 N N . SER A 1 83 ? -15.170 -3.226 7.577 1.00 85.12 83 SER A N 1
ATOM 603 C CA . SER A 1 83 ? -15.581 -2.546 8.824 1.00 85.12 83 SER A CA 1
ATOM 604 C C . SER A 1 83 ? -14.731 -1.303 9.136 1.00 85.12 83 SER A C 1
ATOM 606 O O . SER A 1 83 ? -15.225 -0.297 9.642 1.00 85.12 83 SER A O 1
ATOM 608 N N . CYS A 1 84 ? -13.441 -1.346 8.795 1.00 88.12 84 CYS A N 1
ATOM 609 C CA . CYS A 1 84 ? -12.522 -0.214 8.919 1.00 88.12 84 CYS A CA 1
ATOM 610 C C . CYS A 1 84 ? -12.863 0.947 7.972 1.00 88.12 84 CYS A C 1
ATOM 612 O O . CYS A 1 84 ? -12.723 2.106 8.369 1.00 88.12 84 CYS A O 1
ATOM 614 N N . PHE A 1 85 ? -13.310 0.637 6.753 1.00 88.75 85 PHE A N 1
ATOM 615 C CA . PHE A 1 85 ? -13.744 1.601 5.748 1.00 88.75 85 PHE A CA 1
ATOM 616 C C . PHE A 1 85 ? -14.999 2.329 6.233 1.00 88.75 85 PHE A C 1
ATOM 618 O O . PHE A 1 85 ? -14.956 3.544 6.422 1.00 88.75 85 PHE A O 1
ATOM 625 N N . LEU A 1 86 ? -16.042 1.578 6.606 1.00 87.00 86 LEU A N 1
ATOM 626 C CA . LEU A 1 86 ? -17.296 2.131 7.133 1.00 87.00 86 LEU A CA 1
ATOM 627 C C . LEU A 1 86 ? -17.071 3.022 8.361 1.00 87.00 86 LEU A C 1
ATOM 629 O O . LEU A 1 86 ? -17.634 4.110 8.467 1.00 87.00 86 LEU A O 1
ATOM 633 N N . ALA A 1 87 ? -16.201 2.601 9.282 1.00 87.81 87 ALA A N 1
ATOM 634 C CA . ALA A 1 87 ? -15.868 3.395 10.461 1.00 87.81 87 ALA A CA 1
ATOM 635 C C . ALA A 1 87 ? -15.129 4.700 10.121 1.00 87.81 87 ALA A C 1
ATOM 637 O O . ALA A 1 87 ? -15.295 5.709 10.811 1.00 87.81 87 ALA A O 1
ATOM 638 N N . CYS A 1 88 ? -14.293 4.689 9.080 1.00 90.19 88 CYS A N 1
ATOM 639 C CA . CYS A 1 88 ? -13.567 5.871 8.629 1.00 90.19 88 CYS A CA 1
ATOM 640 C C . CYS A 1 88 ? -14.490 6.871 7.919 1.00 90.19 88 CYS A C 1
ATOM 642 O O . CYS A 1 88 ? -14.375 8.078 8.154 1.00 90.19 88 CYS A O 1
ATOM 644 N N . GLU A 1 89 ? -15.429 6.376 7.111 1.00 87.62 89 GLU A N 1
ATOM 645 C CA . GLU A 1 89 ? -16.455 7.189 6.452 1.00 87.62 89 GLU A CA 1
ATOM 646 C C . GLU A 1 89 ? -17.447 7.785 7.447 1.00 87.62 89 GLU A C 1
ATOM 648 O O . GLU A 1 89 ? -17.690 8.988 7.423 1.00 87.62 89 GLU A O 1
ATOM 653 N N . ALA A 1 90 ? -17.946 6.987 8.396 1.00 85.00 90 ALA A N 1
ATOM 654 C CA . ALA A 1 90 ? -18.838 7.469 9.451 1.00 85.00 90 ALA A CA 1
ATOM 655 C C . ALA A 1 90 ? -18.183 8.559 10.321 1.00 85.00 90 ALA A C 1
ATOM 657 O O . ALA A 1 90 ? -18.865 9.393 10.915 1.00 85.00 90 ALA A O 1
ATOM 658 N N . ALA A 1 91 ? -16.850 8.566 10.397 1.00 84.69 91 ALA A N 1
ATOM 659 C CA . ALA A 1 91 ? -16.080 9.600 11.074 1.00 84.69 91 ALA A CA 1
ATOM 660 C C . ALA A 1 91 ? -15.771 10.834 10.198 1.00 84.69 91 ALA A C 1
ATOM 662 O O . ALA A 1 91 ? -15.207 11.793 10.723 1.00 84.69 91 ALA A O 1
ATOM 663 N N . GLY A 1 92 ? -16.120 10.816 8.907 1.00 85.56 92 GLY A N 1
ATOM 664 C CA . GLY A 1 92 ? -15.974 11.930 7.966 1.00 85.56 92 GLY A CA 1
ATOM 665 C C . GLY A 1 92 ? -14.566 12.139 7.399 1.00 85.56 92 GLY A C 1
ATOM 666 O O . GLY A 1 92 ? -14.298 13.199 6.841 1.00 85.56 92 GLY A O 1
ATOM 667 N N . TYR A 1 93 ? -13.648 11.176 7.553 1.00 84.25 93 TYR A N 1
ATOM 668 C CA . TYR A 1 93 ? -12.258 11.338 7.094 1.00 84.25 93 TYR A CA 1
ATOM 669 C C . TYR A 1 93 ? -11.994 10.756 5.700 1.00 84.25 93 TYR A C 1
ATOM 671 O O . TYR A 1 93 ? -11.074 11.223 5.033 1.00 84.25 93 TYR A O 1
ATOM 679 N N . HIS A 1 94 ? -12.748 9.727 5.285 1.00 85.62 94 HIS A N 1
ATOM 680 C CA . HIS A 1 94 ? -12.571 9.008 4.006 1.00 85.62 94 HIS A CA 1
ATOM 681 C C . HIS A 1 94 ? -11.099 8.644 3.704 1.00 85.62 94 HIS A C 1
ATOM 683 O O . HIS A 1 94 ? -10.624 8.731 2.575 1.00 85.62 94 HIS A O 1
ATOM 689 N N . ALA A 1 95 ? -10.338 8.293 4.747 1.00 89.19 95 ALA A N 1
ATOM 690 C CA . ALA A 1 95 ? -8.908 8.010 4.641 1.00 89.19 95 ALA A CA 1
ATOM 691 C C . ALA A 1 95 ? -8.603 6.536 4.379 1.00 89.19 95 ALA A C 1
ATOM 693 O O . ALA A 1 95 ? -7.567 6.218 3.802 1.00 89.19 95 ALA A O 1
ATOM 694 N N . VAL A 1 96 ? -9.481 5.636 4.819 1.00 89.38 96 VAL A N 1
ATOM 695 C CA . VAL A 1 96 ? -9.462 4.238 4.391 1.00 89.38 96 VAL A CA 1
ATOM 696 C C . VAL A 1 96 ? -10.238 4.189 3.086 1.00 89.38 96 VAL A C 1
ATOM 698 O O . VAL A 1 96 ? -11.394 4.600 3.070 1.00 89.38 96 VAL A O 1
ATOM 701 N N . MET A 1 97 ? -9.604 3.734 2.012 1.00 86.88 97 MET A N 1
ATOM 702 C CA . MET A 1 97 ? -10.210 3.671 0.685 1.00 86.88 97 MET A CA 1
ATOM 703 C C . MET A 1 97 ? -10.249 2.233 0.190 1.00 86.88 97 MET A C 1
ATOM 705 O O . MET A 1 97 ? -9.310 1.465 0.412 1.00 86.88 97 MET A O 1
ATOM 709 N N . GLU A 1 98 ? -11.352 1.887 -0.459 1.00 86.81 98 GLU A N 1
ATOM 710 C CA . GLU A 1 98 ? -11.539 0.629 -1.170 1.00 86.81 98 GLU A CA 1
ATOM 711 C C . GLU A 1 98 ? -10.987 0.766 -2.595 1.00 86.81 98 GLU A C 1
ATOM 713 O O . GLU A 1 98 ? -11.314 1.725 -3.295 1.00 86.81 98 GLU A O 1
ATOM 718 N N . MET A 1 99 ? -10.132 -0.167 -3.022 1.00 82.31 99 MET A N 1
ATOM 719 C CA . MET A 1 99 ? -9.490 -0.110 -4.336 1.00 82.31 99 MET A CA 1
ATOM 720 C C . MET A 1 99 ? -10.053 -1.182 -5.270 1.00 82.31 99 MET A C 1
ATOM 722 O O . MET A 1 99 ? -9.858 -2.378 -5.051 1.00 82.31 99 MET A O 1
ATOM 726 N N . GLN A 1 100 ? -10.703 -0.761 -6.356 1.00 79.25 100 GLN A N 1
ATOM 727 C CA . GLN A 1 100 ? -11.220 -1.673 -7.377 1.00 79.25 100 GLN A CA 1
ATOM 728 C C . GLN A 1 100 ? -10.110 -2.132 -8.324 1.00 79.25 100 GLN A C 1
ATOM 730 O O . GLN A 1 100 ? -9.925 -1.578 -9.404 1.00 79.25 100 GLN A O 1
ATOM 735 N N . VAL A 1 101 ? -9.345 -3.134 -7.892 1.00 78.25 101 VAL A N 1
ATOM 736 C CA . VAL A 1 101 ? -8.216 -3.683 -8.655 1.00 78.25 101 VAL A CA 1
ATOM 737 C C . VAL A 1 101 ? -8.625 -4.984 -9.358 1.00 78.25 101 VAL A C 1
ATOM 739 O O . VAL A 1 101 ? -9.251 -5.827 -8.711 1.00 78.25 101 VAL A O 1
ATOM 742 N N . PRO A 1 102 ? -8.291 -5.178 -10.650 1.00 71.62 102 PRO A N 1
ATOM 743 C CA . PRO A 1 102 ? -8.721 -6.353 -11.415 1.00 71.62 102 PRO A CA 1
ATOM 744 C C . PRO A 1 102 ? -8.281 -7.684 -10.800 1.00 71.62 102 PRO A C 1
ATOM 746 O O . PRO A 1 102 ? -9.067 -8.623 -10.740 1.00 71.62 102 PRO A O 1
ATOM 749 N N . ASP A 1 103 ? -7.047 -7.738 -10.298 1.00 75.25 103 ASP A N 1
ATOM 750 C CA . ASP A 1 103 ? -6.432 -8.970 -9.791 1.00 75.25 103 ASP A CA 1
ATOM 751 C C . ASP A 1 103 ? -6.693 -9.207 -8.296 1.00 75.25 103 ASP A C 1
ATOM 753 O O . ASP A 1 103 ? -6.221 -10.180 -7.710 1.00 75.25 103 ASP A O 1
ATOM 757 N N . GLY A 1 104 ? -7.430 -8.305 -7.642 1.00 79.38 104 GLY A N 1
ATOM 758 C CA . GLY A 1 104 ? -7.747 -8.427 -6.224 1.00 79.38 104 GLY A CA 1
ATOM 759 C C . GLY A 1 104 ? -6.545 -8.237 -5.294 1.00 79.38 104 GLY A C 1
ATOM 760 O O . GLY A 1 104 ? -6.607 -8.663 -4.148 1.00 79.38 104 GLY A O 1
ATOM 761 N N . TYR A 1 105 ? -5.442 -7.610 -5.702 1.00 83.31 105 TYR A N 1
ATOM 762 C CA . TYR A 1 105 ? -4.355 -7.243 -4.785 1.00 83.31 105 TYR A CA 1
ATOM 763 C C . TYR A 1 105 ? -3.641 -5.955 -5.211 1.00 83.31 105 TYR A C 1
ATOM 765 O O . TYR A 1 105 ? -3.712 -5.498 -6.350 1.00 83.31 105 TYR A O 1
ATOM 773 N N . MET A 1 106 ? -2.949 -5.354 -4.252 1.00 86.88 106 MET A N 1
ATOM 774 C CA . MET A 1 106 ? -2.085 -4.191 -4.395 1.00 86.88 106 MET A CA 1
ATOM 775 C C . MET A 1 106 ? -0.655 -4.576 -4.034 1.00 86.88 106 MET A C 1
ATOM 777 O O . MET A 1 106 ? -0.417 -5.505 -3.258 1.00 86.88 106 MET A O 1
ATOM 781 N N . TYR A 1 107 ? 0.291 -3.826 -4.585 1.00 90.31 107 TYR A N 1
ATOM 782 C CA . TYR A 1 107 ? 1.698 -3.957 -4.243 1.00 90.31 107 TYR A CA 1
ATOM 783 C C . TYR A 1 107 ? 2.028 -3.061 -3.058 1.00 90.31 107 TYR A C 1
ATOM 785 O O . TYR A 1 107 ? 1.681 -1.878 -3.052 1.00 90.31 107 TYR A O 1
ATOM 793 N N . GLU A 1 108 ? 2.739 -3.602 -2.079 1.00 88.12 108 GLU A N 1
ATOM 794 C CA . GLU A 1 108 ? 3.242 -2.853 -0.935 1.00 88.12 108 GLU A CA 1
ATOM 795 C C . GLU A 1 108 ? 4.750 -2.963 -0.810 1.00 88.12 108 GLU A C 1
ATOM 797 O O . GLU A 1 108 ? 5.353 -3.936 -1.251 1.00 88.12 108 GLU A O 1
ATOM 802 N N . ILE A 1 109 ? 5.350 -1.925 -0.225 1.00 90.25 109 ILE A N 1
ATOM 803 C CA . ILE A 1 109 ? 6.783 -1.872 0.043 1.00 90.25 109 ILE A CA 1
ATOM 804 C C . ILE A 1 109 ? 6.990 -2.004 1.546 1.00 90.25 109 ILE A C 1
ATOM 806 O O . ILE A 1 109 ? 6.686 -1.062 2.290 1.00 90.25 109 ILE A O 1
ATOM 810 N N . ASP A 1 110 ? 7.591 -3.112 1.958 1.00 89.50 110 ASP A N 1
ATOM 811 C CA . ASP A 1 110 ? 8.123 -3.302 3.298 1.00 89.50 110 ASP A CA 1
ATOM 812 C C . ASP A 1 110 ? 9.228 -2.263 3.544 1.00 89.50 110 ASP A C 1
ATOM 814 O O . ASP A 1 110 ? 10.281 -2.244 2.895 1.00 89.50 110 ASP A O 1
ATOM 818 N N . GLN A 1 111 ? 8.960 -1.340 4.466 1.00 88.00 111 GLN A N 1
ATOM 819 C CA . GLN A 1 111 ? 9.868 -0.235 4.762 1.00 88.00 111 GLN A CA 1
ATOM 820 C C . GLN A 1 111 ? 11.093 -0.666 5.577 1.00 88.00 111 GLN A C 1
ATOM 822 O O . GLN A 1 111 ? 12.056 0.099 5.627 1.00 88.00 111 GLN A O 1
ATOM 827 N N . GLU A 1 112 ? 11.068 -1.844 6.203 1.00 87.56 112 GLU A N 1
ATOM 828 C CA . GLU A 1 112 ? 12.190 -2.414 6.950 1.00 87.56 112 GLU A CA 1
ATOM 829 C C . GLU A 1 112 ? 13.179 -3.106 6.005 1.00 87.56 112 GLU A C 1
ATOM 831 O O . GLU A 1 112 ? 14.391 -2.943 6.149 1.00 87.56 112 GLU A O 1
ATOM 836 N N . LEU A 1 113 ? 12.677 -3.803 4.980 1.00 91.31 113 LEU A N 1
ATOM 837 C CA . LEU A 1 113 ? 13.516 -4.448 3.960 1.00 91.31 113 LEU A CA 1
ATOM 838 C C . LEU A 1 113 ? 14.016 -3.473 2.881 1.00 91.31 113 LEU A C 1
ATOM 840 O O . LEU A 1 113 ? 15.079 -3.681 2.283 1.00 91.31 113 LEU A O 1
ATOM 844 N N . CYS A 1 114 ? 13.269 -2.401 2.608 1.00 93.19 114 CYS A N 1
ATOM 845 C CA . CYS A 1 114 ? 13.571 -1.466 1.528 1.00 93.19 114 CYS A CA 1
ATOM 846 C C . CYS A 1 114 ? 14.889 -0.700 1.749 1.00 93.19 114 CYS A C 1
ATOM 848 O O . CYS A 1 114 ? 14.985 0.212 2.568 1.00 93.19 114 CYS A O 1
ATOM 850 N N . GLN A 1 115 ? 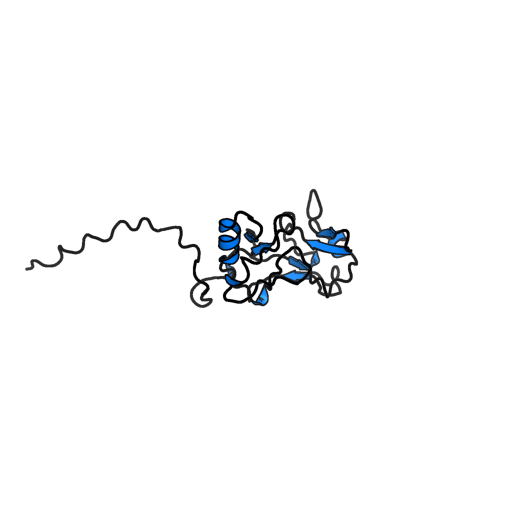15.880 -0.975 0.896 1.00 92.31 115 GLN A N 1
ATOM 851 C CA . GLN A 1 115 ? 17.184 -0.292 0.894 1.00 92.31 115 GLN A CA 1
ATOM 852 C C . GLN A 1 115 ? 17.186 1.060 0.165 1.00 92.31 115 GLN A C 1
ATOM 854 O O . GLN A 1 115 ? 18.243 1.642 -0.067 1.00 92.31 115 GLN A O 1
ATOM 859 N N . LYS A 1 116 ? 16.012 1.572 -0.233 1.00 91.69 116 LYS A N 1
ATOM 860 C CA . LYS A 1 116 ? 15.851 2.915 -0.827 1.00 91.69 116 LYS A CA 1
ATOM 861 C C . LYS A 1 116 ? 16.665 3.132 -2.117 1.00 91.69 116 LYS A C 1
ATOM 863 O O . LYS A 1 116 ? 16.976 4.262 -2.471 1.00 91.69 116 LYS A O 1
ATOM 868 N N . CYS A 1 117 ? 16.967 2.060 -2.858 1.00 92.31 117 CYS A N 1
ATOM 869 C CA . CYS A 1 117 ? 17.775 2.104 -4.086 1.00 92.31 117 CYS A CA 1
ATOM 870 C C . CYS A 1 117 ? 17.044 2.682 -5.315 1.00 92.31 117 CYS A C 1
ATOM 872 O O . CYS A 1 117 ? 17.676 2.962 -6.332 1.00 92.31 117 CYS A O 1
ATOM 874 N N . LEU A 1 118 ? 15.715 2.841 -5.235 1.00 91.88 118 LEU A N 1
ATOM 875 C CA . LEU A 1 118 ? 14.841 3.387 -6.287 1.00 91.88 118 LEU A CA 1
ATOM 876 C C . LEU A 1 118 ? 14.846 2.624 -7.623 1.00 91.88 118 LEU A C 1
ATOM 878 O O . LEU A 1 118 ? 14.378 3.144 -8.635 1.00 91.88 118 LEU A O 1
ATOM 882 N N . ASN A 1 119 ? 15.295 1.370 -7.647 1.00 93.25 119 ASN A N 1
ATOM 883 C CA . ASN A 1 119 ? 15.197 0.535 -8.847 1.00 93.25 119 ASN A CA 1
ATOM 884 C C . ASN A 1 119 ? 13.734 0.289 -9.254 1.00 93.25 119 ASN A C 1
ATOM 886 O O . ASN A 1 119 ? 13.398 0.428 -10.429 1.00 93.25 119 ASN A O 1
ATOM 890 N N . CYS A 1 120 ? 12.845 0.066 -8.282 1.00 94.12 120 CYS A N 1
ATOM 891 C CA . CYS A 1 120 ? 11.403 -0.026 -8.513 1.00 94.12 120 CYS A CA 1
ATOM 892 C C . CYS A 1 120 ? 10.816 1.258 -9.136 1.00 94.12 120 CYS A C 1
ATOM 894 O O . CYS A 1 120 ? 9.985 1.191 -10.037 1.00 94.12 120 CYS A O 1
ATOM 896 N N . HIS A 1 121 ? 11.295 2.440 -8.733 1.00 93.38 121 HIS A N 1
ATOM 897 C CA . HIS A 1 121 ? 10.889 3.699 -9.359 1.00 93.38 121 HIS A CA 1
ATOM 898 C C . HIS A 1 121 ? 11.315 3.759 -10.829 1.00 93.38 121 HIS A C 1
ATOM 900 O O . HIS A 1 121 ? 10.552 4.236 -11.664 1.00 93.38 121 HIS A O 1
ATOM 906 N N . LYS A 1 122 ? 12.514 3.277 -11.179 1.00 91.50 122 LYS A N 1
ATOM 907 C CA . LYS A 1 122 ? 13.010 3.311 -12.565 1.00 91.50 122 LYS A CA 1
ATOM 908 C C . LYS A 1 122 ? 12.140 2.484 -13.506 1.00 91.50 122 LYS A C 1
ATOM 910 O O . LYS A 1 122 ? 11.797 3.008 -14.562 1.00 91.50 122 LYS A O 1
ATOM 915 N N . VAL A 1 123 ? 11.761 1.276 -13.088 1.00 93.00 123 VAL A N 1
ATOM 916 C CA . VAL A 1 123 ? 10.951 0.352 -13.896 1.00 93.00 123 VAL A CA 1
ATOM 917 C C . VAL A 1 123 ? 9.470 0.736 -13.956 1.00 93.00 123 VAL A C 1
ATOM 919 O O . VAL A 1 123 ? 8.813 0.424 -14.931 1.00 93.00 123 VAL A O 1
ATOM 922 N N . CYS A 1 124 ? 8.940 1.473 -12.971 1.00 94.62 124 CYS A N 1
ATOM 923 C CA . CYS A 1 124 ? 7.522 1.845 -12.934 1.00 94.62 124 CYS A CA 1
ATOM 924 C C . CYS A 1 124 ? 7.035 2.497 -14.247 1.00 94.62 124 CYS A C 1
ATOM 926 O O . CYS A 1 124 ? 7.473 3.597 -14.601 1.00 94.62 124 CYS A O 1
ATOM 928 N N . THR A 1 125 ? 6.092 1.824 -14.911 1.00 92.25 125 THR A N 1
ATOM 929 C CA . THR A 1 125 ? 5.497 2.193 -16.209 1.00 92.25 125 THR A CA 1
ATOM 930 C C . THR A 1 125 ? 4.243 3.063 -16.098 1.00 92.25 125 THR A C 1
ATOM 932 O O . THR A 1 125 ? 3.646 3.412 -17.114 1.00 92.25 125 THR A O 1
ATOM 935 N N . ALA A 1 126 ? 3.826 3.428 -14.881 1.00 91.44 126 ALA A N 1
ATOM 936 C CA . ALA A 1 126 ? 2.667 4.292 -14.667 1.00 91.44 126 ALA A CA 1
ATOM 937 C C . ALA A 1 126 ? 2.869 5.679 -15.307 1.00 91.44 126 ALA A C 1
ATOM 939 O O . ALA A 1 126 ? 3.937 6.286 -15.182 1.00 91.44 126 ALA A O 1
ATOM 940 N N . VAL A 1 127 ? 1.824 6.169 -15.980 1.00 85.62 127 VAL A N 1
ATOM 941 C CA . VAL A 1 127 ? 1.782 7.442 -16.716 1.00 85.62 127 VAL A CA 1
ATOM 942 C C . VAL A 1 127 ? 0.497 8.211 -16.369 1.00 85.62 127 VAL A C 1
ATOM 944 O O . VAL A 1 127 ? -0.515 7.572 -16.084 1.00 85.62 127 VAL A O 1
ATOM 947 N N . PRO A 1 128 ? 0.485 9.562 -16.392 1.00 85.31 128 PRO A N 1
ATOM 948 C CA . PRO A 1 128 ? 1.563 10.477 -16.799 1.00 85.31 128 PRO A CA 1
ATOM 949 C C . PRO A 1 128 ? 2.673 10.657 -15.752 1.00 85.31 128 PRO A C 1
ATOM 951 O O . PRO A 1 128 ? 3.783 11.051 -16.098 1.00 85.31 128 PRO A O 1
ATOM 954 N N . GLU A 1 129 ? 2.394 10.344 -14.487 1.00 88.38 129 GLU A N 1
ATOM 955 C CA . GLU A 1 129 ? 3.372 10.359 -13.401 1.00 88.38 129 GLU A CA 1
ATOM 956 C C . GLU A 1 129 ? 3.612 8.940 -12.888 1.00 88.38 129 GLU A C 1
ATOM 958 O O . GLU A 1 129 ? 2.693 8.121 -12.831 1.00 88.38 129 GLU A O 1
ATOM 963 N N . LYS A 1 130 ? 4.842 8.669 -12.445 1.00 91.00 130 LYS A N 1
ATOM 964 C CA . LYS A 1 130 ? 5.184 7.386 -11.830 1.00 91.00 130 LYS A CA 1
ATOM 965 C C . LYS A 1 130 ? 4.420 7.200 -10.522 1.00 91.00 130 LYS A C 1
ATOM 967 O O . LYS A 1 130 ? 4.391 8.094 -9.680 1.00 91.00 130 LYS A O 1
ATOM 972 N N . ALA A 1 131 ? 3.880 6.001 -10.322 1.00 93.62 131 ALA A N 1
ATOM 973 C CA . ALA A 1 131 ? 3.184 5.632 -9.093 1.00 93.62 131 ALA A CA 1
ATOM 974 C C . ALA A 1 131 ? 4.148 5.461 -7.910 1.00 93.62 131 ALA A C 1
ATOM 976 O O . ALA A 1 131 ? 3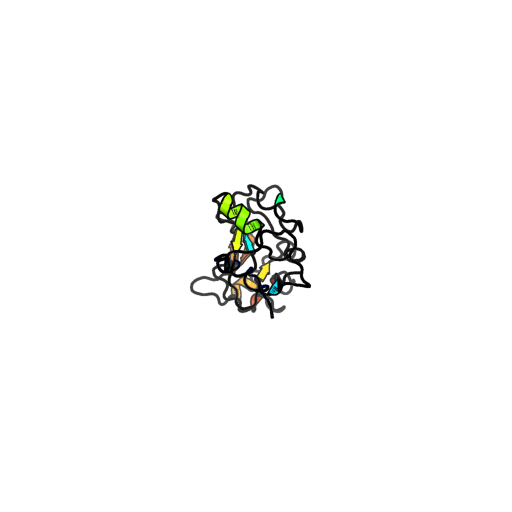.789 5.704 -6.764 1.00 93.62 131 ALA A O 1
ATOM 977 N N . ILE A 1 132 ? 5.390 5.046 -8.166 1.00 93.81 132 ILE A N 1
ATOM 978 C CA . ILE A 1 132 ? 6.381 4.840 -7.109 1.00 93.81 132 ILE A CA 1
ATOM 979 C C . ILE A 1 132 ? 7.128 6.145 -6.863 1.00 93.81 132 ILE A C 1
ATOM 981 O O . ILE A 1 132 ? 7.800 6.646 -7.761 1.00 93.81 132 ILE A O 1
ATOM 985 N N . VAL A 1 133 ? 7.056 6.677 -5.647 1.00 89.69 133 VAL A N 1
ATOM 986 C CA . VAL A 1 133 ? 7.652 7.968 -5.277 1.00 89.69 133 VAL A CA 1
ATOM 987 C C . VAL A 1 133 ? 8.495 7.846 -4.014 1.00 89.69 133 VAL A C 1
ATOM 989 O O . VAL A 1 133 ? 8.204 7.044 -3.125 1.00 89.69 133 VAL A O 1
ATOM 992 N N . GLN A 1 134 ? 9.546 8.659 -3.916 1.00 87.44 134 GLN A N 1
ATOM 993 C CA . GLN A 1 134 ? 10.324 8.797 -2.689 1.00 87.44 134 GLN A CA 1
ATOM 994 C C . GLN A 1 134 ? 9.924 10.081 -1.969 1.00 87.44 134 GLN A C 1
ATOM 996 O O . GLN A 1 134 ? 9.952 11.168 -2.538 1.00 87.44 134 GLN A O 1
ATOM 1001 N N . THR A 1 135 ? 9.540 9.948 -0.705 1.00 77.81 135 THR A N 1
ATOM 1002 C CA . THR A 1 135 ? 9.219 11.094 0.154 1.00 77.81 135 THR A CA 1
ATOM 1003 C C . THR A 1 135 ? 10.489 11.715 0.744 1.00 77.81 135 THR A C 1
ATOM 1005 O O . THR A 1 135 ? 11.539 11.074 0.792 1.00 77.81 135 THR A O 1
ATOM 1008 N N . ASN A 1 136 ? 10.381 12.930 1.292 1.00 72.00 136 ASN A N 1
ATOM 1009 C CA . ASN A 1 136 ? 11.497 13.670 1.910 1.00 72.00 136 ASN A CA 1
ATOM 1010 C C . ASN A 1 136 ? 12.223 12.899 3.031 1.00 72.00 136 ASN A C 1
ATOM 1012 O O . ASN A 1 136 ? 13.384 13.167 3.320 1.00 72.00 136 ASN A O 1
ATOM 1016 N N . LEU A 1 137 ? 11.561 11.910 3.642 1.00 71.12 137 LEU A N 1
ATOM 1017 C CA . LEU A 1 137 ? 12.134 11.032 4.669 1.00 71.12 137 LEU A CA 1
ATOM 1018 C C . LEU A 1 137 ? 12.854 9.805 4.087 1.00 71.12 137 LEU A C 1
ATOM 1020 O O . LEU A 1 137 ? 13.081 8.824 4.796 1.00 71.12 137 LEU A O 1
ATOM 1024 N N . GLN A 1 138 ? 13.164 9.821 2.788 1.00 76.00 138 GLN A N 1
ATOM 1025 C CA . GLN A 1 138 ? 13.763 8.698 2.067 1.00 76.00 138 GLN A CA 1
ATOM 1026 C C . GLN A 1 138 ? 12.912 7.418 2.147 1.00 76.00 138 GLN A C 1
ATOM 1028 O O . GLN A 1 138 ? 13.428 6.314 1.999 1.00 76.00 138 GLN A O 1
ATOM 1033 N N . ARG A 1 139 ? 11.603 7.544 2.402 1.00 82.62 139 ARG A N 1
ATOM 1034 C CA . ARG A 1 139 ? 10.660 6.422 2.344 1.00 82.62 139 ARG A CA 1
ATOM 1035 C C . ARG A 1 139 ? 10.071 6.333 0.950 1.00 82.62 139 ARG A C 1
ATOM 1037 O O . ARG A 1 139 ? 9.410 7.280 0.510 1.00 82.62 139 ARG A O 1
ATOM 1044 N N . THR A 1 140 ? 10.323 5.209 0.292 1.00 90.44 140 THR A N 1
ATOM 1045 C CA . THR A 1 140 ? 9.747 4.862 -1.007 1.00 90.44 140 THR A CA 1
ATOM 1046 C C . THR A 1 140 ? 8.348 4.306 -0.796 1.00 90.44 140 THR A C 1
ATOM 1048 O O . THR A 1 140 ? 8.155 3.416 0.032 1.00 90.44 140 THR A O 1
ATOM 1051 N N . ARG A 1 141 ? 7.368 4.829 -1.528 1.00 89.56 141 ARG A N 1
ATOM 1052 C CA . ARG A 1 141 ? 5.962 4.428 -1.447 1.00 89.56 141 ARG A CA 1
ATOM 1053 C C . ARG A 1 141 ? 5.380 4.219 -2.835 1.00 89.56 141 ARG A C 1
ATOM 1055 O O . ARG A 1 141 ? 5.882 4.786 -3.801 1.00 89.56 141 ARG A O 1
ATOM 1062 N N . ILE A 1 142 ? 4.321 3.423 -2.898 1.00 90.81 142 ILE A N 1
ATOM 1063 C CA . ILE A 1 142 ? 3.510 3.218 -4.097 1.00 90.81 142 ILE A CA 1
ATOM 1064 C C . ILE A 1 142 ? 2.223 4.019 -3.905 1.00 90.81 142 ILE A C 1
ATOM 1066 O O . ILE A 1 142 ? 1.511 3.833 -2.919 1.00 90.81 142 ILE A O 1
ATOM 1070 N N . ASP A 1 143 ? 1.963 4.946 -4.816 1.00 89.75 143 ASP A N 1
ATOM 1071 C CA . ASP A 1 143 ? 0.681 5.622 -4.953 1.00 89.75 143 ASP A CA 1
ATOM 1072 C C . ASP A 1 143 ? -0.310 4.642 -5.593 1.00 89.75 143 ASP A C 1
ATOM 1074 O O . ASP A 1 143 ? -0.251 4.376 -6.795 1.00 89.75 143 ASP A O 1
ATOM 1078 N N . GLN A 1 144 ? -1.197 4.079 -4.770 1.00 87.69 144 GLN A N 1
ATOM 1079 C CA . GLN A 1 144 ? -2.162 3.067 -5.208 1.00 87.69 144 GLN A CA 1
ATOM 1080 C C . GLN A 1 144 ? -3.188 3.622 -6.201 1.00 87.69 144 GLN A C 1
ATOM 1082 O O . GLN A 1 144 ? -3.739 2.861 -6.984 1.00 87.69 144 GLN A O 1
ATOM 1087 N N . VAL A 1 145 ? -3.407 4.941 -6.229 1.00 85.38 145 VAL A N 1
ATOM 1088 C CA . VAL A 1 145 ? -4.327 5.570 -7.188 1.00 85.38 145 VAL A CA 1
ATOM 1089 C C . VAL A 1 145 ? -3.703 5.628 -8.584 1.00 85.38 145 VAL A C 1
ATOM 1091 O O . VAL A 1 145 ? -4.410 5.538 -9.583 1.00 85.38 145 VAL A O 1
ATOM 1094 N N . LYS A 1 146 ? -2.374 5.766 -8.665 1.00 89.38 146 LYS A N 1
ATOM 1095 C CA . LYS A 1 146 ? -1.629 5.847 -9.935 1.00 89.38 146 LYS A CA 1
ATOM 1096 C C . LYS A 1 146 ? -1.074 4.502 -10.405 1.00 89.38 146 LYS A C 1
ATOM 1098 O O . LYS A 1 146 ? -0.589 4.404 -11.531 1.00 89.38 146 LYS A O 1
ATOM 1103 N N . CYS A 1 147 ? -1.062 3.490 -9.543 1.00 91.00 147 CYS A N 1
ATOM 1104 C CA . CYS A 1 147 ? -0.505 2.179 -9.850 1.00 91.00 147 CYS A CA 1
ATOM 1105 C C . CYS A 1 147 ? -1.290 1.503 -10.984 1.00 91.00 147 CYS A C 1
ATOM 1107 O O . CYS A 1 147 ? -2.500 1.336 -10.897 1.00 91.00 147 CYS A O 1
ATOM 1109 N N . SER A 1 148 ? -0.595 1.071 -12.038 1.00 89.75 148 SER A N 1
ATOM 1110 C CA . SER A 1 148 ? -1.192 0.333 -13.161 1.00 89.75 148 SER A CA 1
ATOM 1111 C C . SER A 1 148 ? -1.304 -1.175 -12.919 1.00 89.75 148 SER A C 1
ATOM 1113 O O . SER A 1 148 ? -1.738 -1.896 -13.809 1.00 89.75 148 SER A O 1
ATOM 1115 N N . HIS A 1 149 ? -0.874 -1.662 -11.750 1.00 88.31 149 HIS A N 1
ATOM 1116 C CA . HIS A 1 149 ? -0.861 -3.084 -11.388 1.00 88.31 149 HIS A CA 1
ATOM 1117 C C . HIS A 1 149 ? -0.070 -3.998 -12.352 1.00 88.31 149 HIS A C 1
ATOM 1119 O O . HIS A 1 149 ? -0.307 -5.194 -12.409 1.00 88.31 149 HIS A O 1
ATOM 1125 N N . CYS A 1 150 ? 0.934 -3.468 -13.065 1.00 91.06 150 CYS A N 1
ATOM 1126 C CA . CYS A 1 150 ? 1.729 -4.242 -14.036 1.00 91.06 150 CYS A CA 1
ATOM 1127 C C . CYS A 1 150 ? 2.672 -5.303 -13.433 1.00 91.06 150 CYS A C 1
ATOM 1129 O O . CYS A 1 150 ? 3.173 -6.152 -14.163 1.00 91.06 150 CYS A O 1
ATOM 1131 N N . GLY A 1 151 ? 2.975 -5.232 -12.134 1.00 89.50 151 GLY A N 1
ATOM 1132 C CA . GLY A 1 151 ? 3.800 -6.221 -11.427 1.00 89.50 151 GLY A CA 1
ATOM 1133 C C . GLY A 1 151 ? 5.305 -6.178 -11.676 1.00 89.50 151 GLY A C 1
ATOM 1134 O O . GLY A 1 151 ? 6.050 -6.797 -10.922 1.00 89.50 151 GLY A O 1
ATOM 1135 N N . GLU A 1 152 ? 5.786 -5.381 -12.632 1.00 91.56 152 GLU A N 1
ATOM 1136 C CA . GLU A 1 152 ? 7.214 -5.319 -12.971 1.00 91.56 152 GLU A CA 1
ATOM 1137 C C . GLU A 1 152 ? 8.107 -5.013 -11.761 1.00 91.56 152 GLU A C 1
ATOM 1139 O O . GLU A 1 152 ? 9.206 -5.535 -11.660 1.00 91.56 152 GLU A O 1
ATOM 1144 N N . CYS A 1 153 ? 7.654 -4.208 -10.797 1.00 92.69 153 CYS A N 1
ATOM 1145 C CA . CYS A 1 153 ? 8.471 -3.834 -9.640 1.00 92.69 153 CYS A CA 1
ATOM 1146 C C . CYS A 1 153 ? 8.752 -4.977 -8.644 1.00 92.69 153 CYS A C 1
ATOM 1148 O O . CYS A 1 153 ? 9.658 -4.820 -7.822 1.00 92.69 153 CYS A O 1
ATOM 1150 N N . VAL A 1 154 ? 8.004 -6.084 -8.701 1.00 92.06 154 VAL A N 1
ATOM 1151 C CA . VAL A 1 154 ? 8.154 -7.232 -7.786 1.00 92.06 154 VAL A CA 1
ATOM 1152 C C . VAL A 1 154 ? 9.267 -8.178 -8.223 1.00 92.06 154 VAL A C 1
ATOM 1154 O O . VAL A 1 154 ? 9.848 -8.862 -7.382 1.00 92.06 154 VAL A O 1
ATOM 1157 N N . GLU A 1 155 ? 9.611 -8.191 -9.511 1.00 89.31 155 GLU A N 1
ATOM 1158 C CA . GLU A 1 155 ? 10.661 -9.068 -10.021 1.00 89.31 155 GLU A CA 1
ATOM 1159 C C . GLU A 1 155 ? 11.988 -8.841 -9.281 1.00 89.31 155 GLU A C 1
ATOM 1161 O O . GLU A 1 155 ? 12.407 -7.706 -9.012 1.00 89.31 155 GLU A O 1
ATOM 1166 N N . LEU A 1 156 ? 12.690 -9.941 -8.989 1.00 82.94 156 LEU A N 1
ATOM 1167 C CA . LEU A 1 156 ? 13.940 -9.934 -8.218 1.00 82.94 156 LEU A CA 1
ATOM 1168 C C . LEU A 1 156 ? 15.032 -9.068 -8.861 1.00 82.94 156 LEU A C 1
ATOM 1170 O O . LEU A 1 156 ? 15.908 -8.549 -8.170 1.00 82.94 156 LEU A O 1
ATOM 1174 N N . SER A 1 157 ? 14.976 -8.882 -10.180 1.00 85.00 157 SER A N 1
ATOM 1175 C CA . SER A 1 157 ? 15.871 -7.990 -10.919 1.00 85.00 157 SER A CA 1
ATOM 1176 C C . SER A 1 157 ? 15.700 -6.517 -10.523 1.00 85.00 157 SER A C 1
ATOM 1178 O O . SER A 1 157 ? 16.678 -5.766 -10.532 1.00 85.00 157 SER A O 1
ATOM 1180 N N . PHE A 1 158 ? 14.492 -6.094 -10.138 1.00 89.88 158 PHE A N 1
ATOM 1181 C CA . PHE A 1 158 ? 14.194 -4.710 -9.762 1.00 89.88 158 PHE A CA 1
ATOM 1182 C C . PHE A 1 158 ? 14.107 -4.507 -8.249 1.00 89.88 158 PHE A C 1
ATOM 1184 O O . PHE A 1 158 ? 14.512 -3.445 -7.765 1.00 89.88 158 PHE A O 1
ATOM 1191 N N . CYS A 1 159 ? 13.657 -5.510 -7.491 1.00 93.56 159 CYS A N 1
ATOM 1192 C CA . CYS A 1 159 ? 13.748 -5.520 -6.034 1.00 93.56 159 CYS A CA 1
ATOM 1193 C C . CYS A 1 159 ? 14.551 -6.737 -5.536 1.00 93.56 159 CYS A C 1
ATOM 1195 O O . CYS A 1 159 ? 13.971 -7.709 -5.053 1.00 93.56 159 CYS A O 1
ATOM 1197 N N . PRO A 1 160 ? 15.898 -6.676 -5.567 1.00 91.19 160 PRO A N 1
ATOM 1198 C CA . PRO A 1 160 ? 16.750 -7.790 -5.129 1.00 91.19 160 PRO A CA 1
ATOM 1199 C C . PRO A 1 160 ? 16.645 -8.087 -3.626 1.00 91.19 160 PRO A C 1
ATOM 1201 O O . PRO A 1 160 ? 17.134 -9.109 -3.159 1.00 91.19 160 PRO A O 1
ATOM 1204 N N . PHE A 1 161 ? 16.016 -7.190 -2.863 1.00 92.75 161 PHE A N 1
ATOM 1205 C CA . PHE A 1 161 ? 15.804 -7.327 -1.423 1.00 92.75 161 PHE A CA 1
ATOM 1206 C C . PHE A 1 161 ? 14.463 -7.980 -1.074 1.00 92.75 161 PHE A C 1
ATOM 1208 O O . PHE A 1 161 ? 14.184 -8.163 0.105 1.00 92.75 161 PHE A O 1
ATOM 1215 N N . GLY A 1 162 ? 13.610 -8.269 -2.067 1.00 90.75 162 GLY A N 1
ATOM 1216 C CA . GLY A 1 162 ? 12.274 -8.820 -1.820 1.00 90.75 162 GLY A CA 1
ATOM 1217 C C . GLY A 1 162 ? 11.372 -7.892 -1.000 1.00 90.75 162 GLY A C 1
ATOM 1218 O O . GLY A 1 162 ? 10.456 -8.350 -0.333 1.00 90.75 162 GLY A O 1
ATOM 1219 N N . ALA A 1 163 ? 11.634 -6.582 -1.024 1.00 93.50 163 ALA A N 1
ATOM 1220 C CA . ALA A 1 163 ? 10.907 -5.605 -0.216 1.00 93.50 163 ALA A CA 1
ATOM 1221 C C . ALA A 1 163 ? 9.532 -5.233 -0.792 1.00 93.50 163 ALA A C 1
ATOM 1223 O O . ALA A 1 163 ? 8.827 -4.449 -0.170 1.00 93.50 163 ALA A O 1
ATOM 1224 N N . ILE A 1 164 ? 9.170 -5.713 -1.988 1.00 93.06 164 ILE A N 1
ATOM 1225 C CA . ILE A 1 164 ? 7.870 -5.435 -2.612 1.00 93.06 164 ILE A CA 1
ATOM 1226 C C . ILE A 1 164 ? 7.086 -6.735 -2.703 1.00 93.06 164 ILE A C 1
ATOM 1228 O O . ILE A 1 164 ? 7.614 -7.723 -3.207 1.00 93.06 164 ILE A O 1
ATOM 1232 N N . HIS A 1 165 ? 5.847 -6.732 -2.223 1.00 89.25 165 HIS A N 1
ATOM 1233 C CA . HIS A 1 165 ? 5.008 -7.925 -2.161 1.00 89.25 165 HIS A CA 1
ATOM 1234 C C . HIS A 1 165 ? 3.539 -7.611 -2.457 1.00 89.25 165 HIS A C 1
ATOM 1236 O O . HIS A 1 165 ? 3.090 -6.467 -2.364 1.00 89.25 165 HIS A O 1
ATOM 1242 N N . GLU A 1 166 ? 2.791 -8.647 -2.830 1.00 87.88 166 GLU A N 1
ATOM 1243 C CA . GLU A 1 166 ? 1.348 -8.583 -3.055 1.00 87.88 166 GLU A CA 1
ATOM 1244 C C . GLU A 1 166 ? 0.599 -8.703 -1.727 1.00 87.88 166 GLU A C 1
ATOM 1246 O O . GLU A 1 166 ? 0.893 -9.569 -0.902 1.00 87.88 166 GLU A O 1
ATOM 1251 N N . ASN A 1 167 ? -0.411 -7.865 -1.524 1.00 82.44 167 ASN A N 1
ATOM 1252 C CA . ASN A 1 167 ? -1.185 -7.821 -0.286 1.00 82.44 167 ASN A CA 1
ATOM 1253 C C . ASN A 1 167 ? -2.394 -8.784 -0.282 1.00 82.44 167 ASN A C 1
ATOM 1255 O O . ASN A 1 167 ? -3.530 -8.427 0.069 1.00 82.44 167 ASN A O 1
ATOM 1259 N N . ARG A 1 168 ? -2.160 -10.023 -0.721 1.00 78.88 168 ARG A N 1
ATOM 1260 C CA . ARG A 1 168 ? -3.207 -11.049 -0.779 1.00 78.88 168 ARG A CA 1
ATOM 1261 C C . ARG A 1 168 ? -3.827 -11.261 0.612 1.00 78.88 168 ARG A C 1
ATOM 1263 O O . ARG A 1 168 ? -3.099 -11.187 1.604 1.00 78.88 168 ARG A O 1
ATOM 1270 N N . PRO A 1 169 ? -5.153 -11.473 0.696 1.00 67.88 169 PRO A N 1
ATOM 1271 C CA . PRO A 1 169 ? -5.776 -11.798 1.969 1.00 67.88 169 PRO A CA 1
ATOM 1272 C C . PRO A 1 169 ? -5.221 -13.144 2.453 1.00 67.88 169 PRO A C 1
ATOM 1274 O O . PRO A 1 169 ? -4.945 -14.025 1.633 1.00 67.88 169 PRO A O 1
ATOM 1277 N N . GLY A 1 170 ? -4.994 -13.253 3.762 1.00 58.19 170 GLY A N 1
ATOM 1278 C CA . GLY A 1 170 ? -4.559 -14.492 4.416 1.00 58.19 170 GLY A CA 1
ATOM 1279 C C . GLY A 1 170 ? -5.705 -15.409 4.808 1.00 58.19 170 GLY A C 1
ATOM 1280 O O . GLY A 1 170 ? -6.872 -14.950 4.789 1.00 58.19 170 GLY A O 1
#

pLDDT: mean 77.17, std 17.84, range [36.31, 94.62]

Foldseek 3Di:
DDDDDPPDPPPPDPPVPDPPLFPDLDPPVVPDVLLPFFDKDFALVLQQLPCQLQVQNPLSQWARPPPGRIIHGNLQSDSNSCSSQVSCVVVVRNRIDGDPDPNSWDKWFQQVLDPLPCLLVVPQPFPPDGQWDQDPVSGITGNSVRHPPPCPCQDCVSVVSSRMDISGHD

Secondary structure (DSSP, 8-state):
--S-S-S---------TT------S---TTTS-GGGSPPEEE-TTT-----TTTTT-TT--EE--TT-SS-EE-GGG-----HHHHHHHHTT---EEE---TTS--EEE-TTT-----HHHHH---SSS-SEEE-TTS-EEE-TTT-----GGGSTTT-TT--EEE----